Protein AF-K5WXS9-F1 (afdb_monomer_lite)

Foldseek 3Di:
DQFAEQQQRHGDDYVVPDPDPFRAEQQARHGDDHVVPDPDPNDQQRGAERRPRDGNHYVVPDVVCCVVCQQPDQAPVHRDGNDHVVPDVVPPDDDPDPDPPDPDPDDDDPPVPDDFDAEPPPRHGDDYDD

Sequence (130 aa):
SRKGCFKCGNLGHIAENCSSEQRLCYNCRQAGHESSACPSPRTVATKQCYSCGGVGHIQAECPSLRVQQGGNQKCYNCGRFGHFARSCTSGSGGGAGFASRAPPPGRGLNTSTLPPVKCYRCGGPNHMAK

Structure (mmCIF, N/CA/C/O backbone):
data_AF-K5WXS9-F1
#
_entry.id   AF-K5WXS9-F1
#
loop_
_atom_site.group_PDB
_atom_site.id
_atom_site.type_symbol
_atom_site.label_atom_id
_atom_site.label_alt_id
_atom_site.label_comp_id
_atom_site.label_asym_id
_atom_site.label_entity_id
_atom_site.label_seq_id
_atom_site.pdbx_PDB_ins_code
_atom_site.Cartn_x
_atom_site.Cartn_y
_atom_site.Cartn_z
_atom_site.occupancy
_atom_site.B_iso_or_equiv
_atom_site.auth_seq_id
_atom_site.auth_comp_id
_atom_site.auth_asym_id
_atom_site.auth_atom_id
_atom_site.pdbx_PDB_model_num
ATOM 1 N N . SER A 1 1 ? 10.354 5.291 17.335 1.00 56.00 1 SER A N 1
ATOM 2 C CA . SER A 1 1 ? 9.984 4.222 16.384 1.00 56.00 1 SER A CA 1
ATOM 3 C C . SER A 1 1 ? 9.155 4.780 15.235 1.00 56.00 1 SER A C 1
ATOM 5 O O . SER A 1 1 ? 8.011 5.130 15.457 1.00 56.00 1 SER A O 1
ATOM 7 N N . ARG A 1 2 ? 9.695 4.882 14.008 1.00 67.19 2 ARG A N 1
ATOM 8 C CA . ARG A 1 2 ? 8.932 5.303 12.800 1.00 67.19 2 ARG A CA 1
ATOM 9 C C . ARG A 1 2 ? 8.097 4.161 12.183 1.00 67.19 2 ARG A C 1
ATOM 11 O O . ARG A 1 2 ? 7.760 4.190 11.009 1.00 67.19 2 ARG A O 1
ATOM 18 N N . LYS A 1 3 ? 7.858 3.104 12.957 1.00 79.44 3 LYS A N 1
ATOM 19 C CA . LYS A 1 3 ? 7.153 1.900 12.520 1.00 79.44 3 LYS A CA 1
ATOM 20 C C . LYS A 1 3 ? 5.649 2.127 12.658 1.00 79.44 3 LYS A C 1
ATOM 22 O O . LYS A 1 3 ? 5.227 2.861 13.551 1.00 79.44 3 LYS A O 1
ATOM 27 N N . GLY A 1 4 ? 4.871 1.524 11.770 1.00 82.69 4 GLY A N 1
ATOM 28 C CA . GLY A 1 4 ? 3.419 1.549 11.851 1.00 82.69 4 GLY A CA 1
ATOM 29 C C . GLY A 1 4 ? 2.892 0.789 13.057 1.00 82.69 4 GLY A C 1
ATOM 30 O O . GLY A 1 4 ? 3.535 -0.097 13.614 1.00 82.69 4 GLY A O 1
ATOM 31 N N . CYS A 1 5 ? 1.686 1.118 13.467 1.00 87.56 5 CYS A N 1
ATOM 32 C CA . CYS A 1 5 ? 0.990 0.379 14.491 1.00 87.56 5 CYS A CA 1
ATOM 33 C C . CYS A 1 5 ? 0.420 -0.921 13.906 1.00 87.56 5 CYS A C 1
ATOM 35 O O . CYS A 1 5 ? -0.224 -0.917 12.859 1.00 87.56 5 CYS A O 1
ATOM 37 N N . PHE A 1 6 ? 0.611 -2.038 14.607 1.00 84.88 6 PHE A N 1
ATOM 38 C CA . PHE A 1 6 ? 0.067 -3.346 14.226 1.00 84.88 6 PHE A CA 1
ATOM 39 C C . PHE A 1 6 ? -1.443 -3.507 14.509 1.00 84.88 6 PHE A C 1
ATOM 41 O O . PHE A 1 6 ? -2.072 -4.497 14.135 1.00 84.88 6 PHE A O 1
ATOM 48 N N . LYS A 1 7 ? -2.058 -2.548 15.199 1.00 87.50 7 LYS A N 1
ATOM 49 C CA . LYS A 1 7 ? -3.512 -2.521 15.393 1.00 87.50 7 LYS A CA 1
ATOM 50 C C . LYS A 1 7 ? -4.219 -1.722 14.303 1.00 87.50 7 LYS A C 1
ATOM 52 O O . LYS A 1 7 ? -5.205 -2.205 13.764 1.00 87.50 7 LYS A O 1
ATOM 57 N N . CYS A 1 8 ? -3.712 -0.538 13.960 1.00 86.19 8 CYS A N 1
ATOM 58 C CA . CYS A 1 8 ? -4.427 0.395 13.082 1.00 86.19 8 CYS A CA 1
ATOM 59 C C . CYS A 1 8 ? -3.662 0.843 11.828 1.00 86.19 8 CYS A C 1
ATOM 61 O O . CYS A 1 8 ? -4.219 1.554 10.998 1.00 86.19 8 CYS A O 1
ATOM 63 N N . GLY A 1 9 ? -2.390 0.466 11.668 1.00 82.50 9 GLY A N 1
ATOM 64 C CA . GLY A 1 9 ? -1.566 0.845 10.512 1.00 82.50 9 GLY A CA 1
ATOM 65 C C . GLY A 1 9 ? -1.055 2.293 10.515 1.00 82.50 9 GLY A C 1
ATOM 66 O O . GLY A 1 9 ? -0.296 2.674 9.622 1.00 82.50 9 GLY A O 1
ATOM 67 N N . ASN A 1 10 ? -1.419 3.109 11.508 1.00 85.62 10 ASN A N 1
ATOM 68 C CA . ASN A 1 10 ? -0.929 4.484 11.633 1.00 85.62 10 ASN A CA 1
ATOM 69 C C . ASN A 1 10 ? 0.510 4.524 12.154 1.00 85.62 10 ASN A C 1
ATOM 71 O O . ASN A 1 10 ? 0.904 3.709 12.984 1.00 85.62 10 ASN A O 1
ATOM 75 N N . LEU A 1 11 ? 1.302 5.473 11.662 1.00 84.19 11 LEU A N 1
ATOM 76 C CA . LEU A 1 11 ? 2.679 5.668 12.112 1.00 84.19 11 LEU A CA 1
ATOM 77 C C . LEU A 1 11 ? 2.725 6.494 13.405 1.00 84.19 11 LEU A C 1
ATOM 79 O O . LEU A 1 11 ? 1.787 7.216 13.733 1.00 84.19 11 LEU A O 1
ATOM 83 N N . GLY A 1 12 ? 3.848 6.414 14.118 1.00 85.62 12 GLY A N 1
ATOM 84 C CA . GLY A 1 12 ? 4.126 7.257 15.287 1.00 85.62 12 GLY A CA 1
ATOM 85 C C . GLY A 1 12 ? 3.811 6.608 16.635 1.00 85.62 12 GLY A C 1
ATOM 86 O O . GLY A 1 12 ? 4.212 7.142 17.662 1.00 85.62 12 GLY A O 1
ATOM 87 N N . HIS A 1 13 ? 3.181 5.432 16.645 1.00 89.38 13 HIS A N 1
ATOM 88 C CA . HIS A 1 13 ? 2.947 4.642 17.853 1.00 89.38 13 HIS A CA 1
ATOM 89 C C . HIS A 1 13 ? 3.021 3.136 17.568 1.00 89.38 13 HIS A C 1
ATOM 91 O O . HIS A 1 13 ? 2.976 2.693 16.420 1.00 89.38 13 HIS A O 1
ATOM 97 N N . ILE A 1 14 ? 3.157 2.354 18.637 1.00 86.88 14 ILE A N 1
ATOM 98 C CA . ILE A 1 14 ? 3.158 0.885 18.619 1.00 86.88 14 ILE A CA 1
ATOM 99 C C . ILE A 1 14 ? 1.780 0.343 19.023 1.00 86.88 14 ILE A C 1
ATOM 101 O O . ILE A 1 14 ? 0.927 1.102 19.477 1.00 86.88 14 ILE A O 1
ATOM 105 N N . ALA A 1 15 ? 1.548 -0.959 18.851 1.00 85.38 15 ALA A N 1
ATOM 106 C CA . ALA A 1 15 ? 0.241 -1.571 19.109 1.00 85.38 15 ALA A CA 1
ATOM 107 C C . ALA A 1 15 ? -0.214 -1.439 20.566 1.00 85.38 15 ALA A C 1
ATOM 109 O O . ALA A 1 15 ? -1.409 -1.332 20.828 1.00 85.38 15 ALA A O 1
ATOM 110 N N . GLU A 1 16 ? 0.741 -1.406 21.486 1.00 86.12 16 GLU A N 1
ATOM 111 C CA . GLU A 1 16 ? 0.535 -1.331 22.928 1.00 86.12 16 GLU A CA 1
ATOM 112 C C . GLU A 1 16 ? 0.002 0.043 23.355 1.00 86.12 16 GLU A C 1
ATOM 114 O O . GLU A 1 16 ? -0.805 0.127 24.270 1.00 86.12 16 GLU A O 1
ATOM 119 N N . ASN A 1 17 ? 0.391 1.111 22.649 1.00 87.88 17 ASN A N 1
ATOM 120 C CA . ASN A 1 17 ? -0.084 2.478 22.890 1.00 87.88 17 ASN A CA 1
ATOM 121 C C . ASN A 1 17 ? -1.125 2.918 21.847 1.00 87.88 17 ASN A C 1
ATOM 123 O O . ASN A 1 17 ? -1.258 4.100 21.528 1.00 87.88 17 ASN A O 1
ATOM 127 N N . CYS A 1 18 ? -1.798 1.954 21.221 1.00 88.06 18 CYS A N 1
ATOM 128 C CA . CYS A 1 18 ? -2.774 2.228 20.185 1.00 88.06 18 CYS A CA 1
ATOM 129 C C . CYS A 1 18 ? -4.157 2.430 20.797 1.00 88.06 18 CYS A C 1
ATOM 131 O O . CYS A 1 18 ? -4.735 1.496 21.347 1.00 88.06 18 CYS A O 1
ATOM 133 N N . SER A 1 19 ? -4.723 3.621 20.605 1.00 87.12 19 SER A N 1
ATOM 134 C CA . SER A 1 19 ? -6.090 3.962 21.022 1.00 87.12 19 SER A CA 1
ATOM 135 C C . SER A 1 19 ? -7.180 3.254 20.206 1.00 87.12 19 SER A C 1
ATOM 137 O O . SER A 1 19 ? -8.363 3.460 20.444 1.00 87.12 19 SER A O 1
ATOM 139 N N . SER A 1 20 ? -6.810 2.445 19.210 1.00 83.12 20 SER A N 1
ATOM 140 C CA . SER A 1 20 ? -7.763 1.673 18.417 1.00 83.12 20 SER A CA 1
ATOM 141 C C . SER A 1 20 ? -8.173 0.405 19.166 1.00 83.12 20 SER A C 1
ATOM 143 O O . SER A 1 20 ? -7.344 -0.464 19.468 1.00 83.12 20 SER A O 1
ATOM 145 N N . GLU A 1 21 ? -9.469 0.277 19.434 1.00 82.06 21 GLU A N 1
ATOM 146 C CA . GLU A 1 21 ? -10.029 -0.905 20.095 1.00 82.06 21 GLU A CA 1
ATOM 147 C C . GLU A 1 21 ? -9.987 -2.135 19.182 1.00 82.06 21 GLU A C 1
ATOM 149 O O . GLU A 1 21 ? -9.642 -3.232 19.619 1.00 82.06 21 GLU A O 1
ATOM 154 N N . GLN A 1 22 ? -10.232 -1.936 17.886 1.00 83.69 22 GLN A N 1
ATOM 155 C CA . GLN A 1 22 ? -10.288 -3.007 16.897 1.00 83.69 22 GLN A CA 1
ATOM 156 C C . GLN A 1 22 ? -8.988 -3.107 16.094 1.00 83.69 22 GLN A C 1
ATOM 158 O O . GLN A 1 22 ? -8.426 -2.106 15.641 1.00 83.69 22 GLN A O 1
ATOM 163 N N . ARG A 1 23 ? -8.518 -4.343 15.889 1.00 87.75 23 ARG A N 1
ATOM 164 C CA . ARG A 1 23 ? -7.432 -4.631 14.949 1.00 87.75 23 ARG A CA 1
ATOM 165 C C . ARG A 1 23 ? -7.985 -4.555 13.527 1.00 87.75 23 ARG A C 1
ATOM 167 O O . ARG A 1 23 ? -8.889 -5.303 13.167 1.00 87.75 23 ARG A O 1
ATOM 174 N N . LEU A 1 24 ? -7.408 -3.666 12.732 1.00 87.12 24 LEU A N 1
ATOM 175 C CA . LEU A 1 24 ? -7.721 -3.510 11.321 1.00 87.12 24 LEU A CA 1
ATOM 176 C C . LEU A 1 24 ? -6.882 -4.480 10.488 1.00 87.12 24 LEU A C 1
ATOM 178 O O . LEU A 1 24 ? -5.715 -4.750 10.785 1.00 87.12 24 LEU A O 1
ATOM 182 N N . CYS A 1 25 ? -7.467 -4.980 9.407 1.00 87.12 25 CYS A N 1
ATOM 183 C CA . CYS A 1 25 ? -6.764 -5.778 8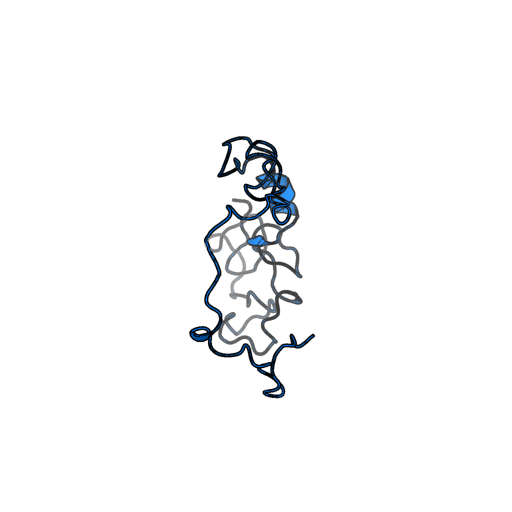.421 1.00 87.12 25 CYS A CA 1
ATOM 184 C C . CYS A 1 25 ? -5.633 -4.963 7.778 1.00 87.12 25 CYS A C 1
ATOM 186 O O . CYS A 1 25 ? -5.837 -3.857 7.285 1.00 87.12 25 CYS A O 1
ATOM 188 N N . TYR A 1 26 ? -4.428 -5.523 7.697 1.00 82.75 26 TYR A N 1
ATOM 189 C CA . TYR A 1 26 ? -3.280 -4.814 7.114 1.00 82.75 26 TYR A CA 1
ATOM 190 C C . TYR A 1 26 ? -3.330 -4.702 5.591 1.00 82.75 26 TYR A C 1
ATOM 192 O O . TYR A 1 26 ? -2.515 -4.000 4.990 1.00 82.75 26 TYR A O 1
ATOM 200 N N . ASN A 1 27 ? -4.232 -5.449 4.955 1.00 83.56 27 ASN A N 1
ATOM 201 C CA . ASN A 1 27 ? -4.412 -5.412 3.515 1.00 83.56 27 ASN A CA 1
ATOM 202 C C . ASN A 1 27 ? -5.508 -4.428 3.094 1.00 83.56 27 ASN A C 1
ATOM 204 O O . ASN A 1 27 ? -5.280 -3.675 2.162 1.00 83.56 27 ASN A O 1
ATOM 208 N N . CYS A 1 28 ? -6.661 -4.406 3.767 1.00 84.75 28 CYS A N 1
ATOM 209 C CA . CYS A 1 28 ? -7.804 -3.575 3.361 1.00 84.75 28 CYS A CA 1
ATOM 210 C C . CYS A 1 28 ? -8.258 -2.557 4.421 1.00 84.75 28 CYS A C 1
ATOM 212 O O . CYS A 1 28 ? -9.197 -1.808 4.173 1.00 84.75 28 CYS A O 1
ATOM 214 N N . ARG A 1 29 ? -7.607 -2.516 5.593 1.00 81.62 29 ARG A N 1
ATOM 215 C CA . ARG A 1 29 ? -7.908 -1.617 6.727 1.00 81.62 29 ARG A CA 1
ATOM 216 C C . ARG A 1 29 ? -9.316 -1.748 7.311 1.00 81.62 29 ARG A C 1
ATOM 218 O O . ARG A 1 29 ? -9.717 -0.904 8.103 1.00 81.62 29 ARG A O 1
ATOM 225 N N . GLN A 1 30 ? -10.043 -2.809 6.981 1.00 86.25 30 GLN A N 1
ATOM 226 C CA . GLN A 1 30 ? -11.334 -3.094 7.595 1.00 86.25 30 GLN A CA 1
ATOM 227 C C . GLN A 1 30 ? -11.174 -3.912 8.878 1.00 86.25 30 GLN A C 1
ATOM 229 O O . GLN A 1 30 ? -10.257 -4.726 8.999 1.00 86.25 30 GLN A O 1
ATOM 234 N N . ALA A 1 31 ? -12.056 -3.665 9.843 1.00 85.75 31 ALA A N 1
ATOM 235 C CA . ALA A 1 31 ? -12.173 -4.462 11.058 1.00 85.75 31 ALA A CA 1
ATOM 236 C C . ALA A 1 31 ? -12.918 -5.781 10.785 1.00 85.75 31 ALA A C 1
ATOM 238 O O . ALA A 1 31 ? -13.545 -5.959 9.741 1.00 85.75 31 ALA A O 1
ATOM 239 N N . GLY A 1 32 ? -12.855 -6.710 11.739 1.00 87.75 32 GLY A N 1
ATOM 240 C CA . GLY A 1 32 ? -13.613 -7.967 11.699 1.00 87.75 32 GLY A CA 1
ATOM 241 C C . GLY A 1 32 ? -12.886 -9.149 11.056 1.00 87.75 32 GLY A C 1
ATOM 242 O O . GLY A 1 32 ? -13.391 -10.263 11.112 1.00 87.75 32 GLY A O 1
ATOM 243 N N . HIS A 1 33 ? -11.692 -8.946 10.493 1.00 89.31 33 HIS A N 1
ATOM 244 C CA . HIS A 1 33 ? -10.852 -10.036 9.998 1.00 89.31 33 HIS A CA 1
ATOM 245 C C . HIS A 1 33 ? -9.360 -9.692 10.059 1.00 89.31 33 HIS A C 1
ATOM 247 O O . HIS A 1 33 ? -8.947 -8.532 10.016 1.00 89.31 33 HIS A O 1
ATOM 253 N N . GLU A 1 34 ? -8.527 -10.726 10.131 1.00 84.81 34 GLU A N 1
ATOM 254 C CA . GLU A 1 34 ? -7.077 -10.605 10.000 1.00 84.81 34 GLU A CA 1
ATOM 255 C C . GLU A 1 34 ? -6.637 -10.640 8.529 1.00 84.81 34 GLU A C 1
ATOM 257 O O . GLU A 1 34 ? -7.368 -11.095 7.651 1.00 84.81 34 GLU A O 1
ATOM 262 N N . SER A 1 35 ? -5.400 -10.230 8.238 1.00 81.19 35 SER A N 1
ATOM 263 C CA . SER A 1 35 ? -4.827 -10.298 6.881 1.00 81.19 35 SER A CA 1
ATOM 264 C C . SER A 1 35 ? -4.944 -11.683 6.232 1.00 81.19 35 SER A C 1
ATOM 266 O O . SER A 1 35 ? -5.046 -11.791 5.007 1.00 81.19 35 SER A O 1
ATOM 268 N N . SER A 1 36 ? -4.926 -12.736 7.053 1.00 84.50 36 SER A N 1
ATOM 269 C CA . SER A 1 36 ? -5.062 -14.139 6.654 1.00 84.50 36 SER A CA 1
ATOM 270 C C . SER A 1 36 ? -6.490 -14.521 6.243 1.00 84.50 36 SER A C 1
ATOM 272 O O . SER A 1 36 ? -6.670 -15.462 5.480 1.00 84.50 36 SER A O 1
ATOM 274 N N . ALA A 1 37 ? -7.494 -13.771 6.683 1.00 86.81 37 ALA A N 1
ATOM 275 C CA . ALA A 1 37 ? -8.905 -13.990 6.372 1.00 86.81 37 ALA A CA 1
ATOM 276 C C . ALA A 1 37 ? -9.504 -12.830 5.554 1.00 86.81 37 ALA A C 1
ATOM 278 O O . ALA A 1 37 ? -10.718 -12.692 5.463 1.00 86.81 37 ALA A O 1
ATOM 279 N N . CYS A 1 38 ? -8.655 -11.978 4.965 1.00 87.19 38 CYS A N 1
ATOM 280 C CA . CYS A 1 38 ? -9.098 -10.863 4.136 1.00 87.19 38 CYS A CA 1
ATOM 281 C C . CYS A 1 38 ? -9.840 -11.370 2.886 1.00 87.19 38 CYS A C 1
ATOM 283 O O . CYS A 1 38 ? -9.219 -12.084 2.094 1.00 87.19 38 CYS A O 1
ATOM 285 N N . PRO A 1 39 ? -11.117 -10.987 2.679 1.00 86.38 39 PRO A N 1
ATOM 286 C CA . PRO A 1 39 ? -11.878 -11.349 1.482 1.00 86.38 39 PRO A CA 1
ATOM 287 C C . PRO A 1 39 ? -11.407 -10.577 0.240 1.00 86.38 39 PRO A C 1
ATOM 289 O O . PRO A 1 39 ? -11.656 -10.995 -0.888 1.00 86.38 39 PRO A O 1
ATOM 292 N N . SER A 1 40 ? -10.708 -9.455 0.435 1.00 82.44 40 SER A N 1
ATOM 293 C CA . SER A 1 40 ? -10.140 -8.655 -0.649 1.00 82.44 40 SER A CA 1
ATOM 294 C C . SER A 1 40 ? -8.867 -9.293 -1.215 1.00 82.44 40 SER A C 1
ATOM 296 O O . SER A 1 40 ? -8.107 -9.938 -0.483 1.00 82.44 40 SER A O 1
ATOM 298 N N . PRO A 1 41 ? -8.568 -9.075 -2.509 1.00 81.38 41 PRO A N 1
ATOM 299 C CA . PRO A 1 41 ? -7.371 -9.622 -3.127 1.00 81.38 41 PRO A CA 1
ATOM 300 C C . PRO A 1 41 ? -6.119 -9.078 -2.428 1.00 81.38 41 PRO A C 1
ATOM 302 O O . PRO A 1 41 ? -5.940 -7.867 -2.283 1.00 81.38 41 PRO A O 1
ATOM 305 N N . ARG A 1 42 ? -5.222 -9.985 -2.017 1.00 77.81 42 ARG A N 1
ATOM 306 C CA . ARG A 1 42 ? -3.959 -9.666 -1.327 1.00 77.81 42 ARG A CA 1
ATOM 307 C C . ARG A 1 42 ? -2.911 -9.074 -2.273 1.00 77.81 42 ARG A C 1
ATOM 309 O O . ARG A 1 42 ? -1.790 -9.574 -2.370 1.00 77.81 42 ARG A O 1
ATOM 316 N N . THR A 1 43 ? -3.260 -8.017 -2.990 1.00 79.50 43 THR A N 1
ATOM 317 C CA . THR A 1 43 ? -2.332 -7.320 -3.876 1.00 79.50 43 THR A CA 1
ATOM 318 C C . THR A 1 43 ? -1.460 -6.351 -3.082 1.00 79.50 43 THR A C 1
ATOM 320 O O . THR A 1 43 ? -1.827 -5.844 -2.020 1.00 79.50 43 THR A O 1
ATOM 323 N N . VAL A 1 44 ? -0.258 -6.089 -3.597 1.00 79.00 44 VAL A N 1
ATOM 324 C CA . VAL A 1 44 ? 0.648 -5.066 -3.046 1.00 79.00 44 VAL A CA 1
ATOM 325 C C . VAL A 1 44 ? 0.035 -3.665 -3.172 1.00 79.00 44 VAL A C 1
ATOM 327 O O . VAL A 1 44 ? 0.329 -2.796 -2.359 1.00 79.00 44 VAL A O 1
ATOM 330 N N . ALA A 1 45 ? -0.874 -3.484 -4.135 1.00 75.56 45 ALA A N 1
ATOM 331 C CA . ALA A 1 45 ? -1.630 -2.258 -4.356 1.00 75.56 45 ALA A CA 1
ATOM 332 C C . ALA A 1 45 ? -2.387 -1.795 -3.101 1.00 75.56 45 ALA A C 1
ATOM 334 O O . ALA A 1 45 ? -2.329 -0.622 -2.740 1.00 75.56 45 ALA A O 1
ATOM 335 N N . THR A 1 46 ? -3.056 -2.721 -2.411 1.00 75.81 46 THR A N 1
ATOM 336 C CA . THR A 1 46 ? -3.886 -2.409 -1.238 1.00 75.81 46 THR A CA 1
ATOM 337 C C . THR A 1 46 ? -3.093 -2.419 0.068 1.00 75.81 46 THR A C 1
ATOM 339 O O . THR A 1 46 ? -3.475 -1.762 1.035 1.00 75.81 46 THR A O 1
ATOM 342 N N . LYS A 1 47 ? -1.939 -3.100 0.101 1.00 83.44 47 LYS A N 1
ATOM 343 C CA . LYS A 1 47 ? -1.080 -3.124 1.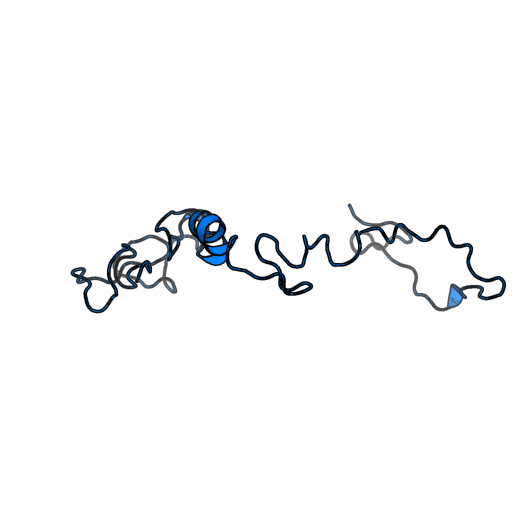288 1.00 83.44 47 LYS A CA 1
ATOM 344 C C . LYS A 1 47 ? -0.486 -1.752 1.582 1.00 83.44 47 LYS A C 1
ATOM 346 O O . LYS A 1 47 ? 0.094 -1.094 0.721 1.00 83.44 47 LYS A O 1
ATOM 351 N N . GLN A 1 48 ? -0.553 -1.392 2.857 1.00 81.94 48 GLN A N 1
ATOM 352 C CA . GLN A 1 48 ? 0.131 -0.230 3.389 1.00 81.94 48 GLN A CA 1
ATOM 353 C C . GLN A 1 48 ? 1.563 -0.586 3.798 1.00 81.94 48 GLN A C 1
ATOM 355 O O . GLN A 1 48 ? 1.820 -1.577 4.488 1.00 81.94 48 GLN A O 1
ATOM 360 N N . CYS A 1 49 ? 2.509 0.265 3.428 1.00 84.81 49 CYS A N 1
ATOM 361 C CA . CYS A 1 49 ? 3.873 0.177 3.889 1.00 84.81 49 CYS A CA 1
ATOM 362 C C . CYS A 1 49 ? 3.971 0.469 5.389 1.00 84.81 49 CYS A C 1
ATOM 364 O O . CYS A 1 49 ? 3.639 1.551 5.868 1.00 84.81 49 CYS A O 1
ATOM 366 N N . TYR A 1 50 ? 4.567 -0.467 6.116 1.00 82.38 50 TYR A N 1
ATOM 367 C CA . TYR A 1 50 ? 4.762 -0.390 7.559 1.00 82.38 50 TYR A CA 1
ATOM 368 C C . TYR A 1 50 ? 5.772 0.684 8.022 1.00 82.38 50 TYR A C 1
ATOM 370 O O . TYR A 1 50 ? 5.913 0.933 9.215 1.00 82.38 50 TYR A O 1
ATOM 378 N N . SER A 1 51 ? 6.519 1.308 7.108 1.00 81.00 51 SER A N 1
ATOM 379 C CA . SER A 1 51 ? 7.539 2.321 7.446 1.00 81.00 51 SER A CA 1
ATOM 380 C C . SER A 1 51 ? 7.180 3.742 7.055 1.00 81.00 51 SER A C 1
ATOM 382 O O . SER A 1 51 ? 7.580 4.673 7.741 1.00 81.00 51 SER A O 1
ATOM 384 N N . CYS A 1 52 ? 6.462 3.912 5.950 1.00 82.31 52 CYS A N 1
ATOM 385 C CA . CYS A 1 52 ? 6.084 5.229 5.443 1.00 82.31 52 CYS A CA 1
ATOM 386 C C . CYS A 1 52 ? 4.570 5.421 5.356 1.00 82.31 52 CYS A C 1
ATOM 388 O O . CYS A 1 52 ? 4.112 6.526 5.101 1.00 82.31 52 CYS A O 1
ATOM 390 N N . GLY A 1 53 ? 3.778 4.380 5.616 1.00 80.94 53 GLY A N 1
ATOM 391 C CA . GLY A 1 53 ? 2.326 4.480 5.651 1.00 80.94 53 GLY A CA 1
ATOM 392 C C . GLY A 1 53 ? 1.671 4.672 4.280 1.00 80.94 53 GLY A C 1
ATOM 393 O O . GLY A 1 53 ? 0.448 4.719 4.224 1.00 80.94 53 GLY A O 1
ATOM 394 N N . GLY A 1 54 ? 2.447 4.755 3.195 1.00 83.50 54 GLY A N 1
ATOM 395 C CA . GLY A 1 54 ? 1.933 4.805 1.828 1.00 83.50 54 GLY A CA 1
ATOM 396 C C . GLY A 1 54 ? 1.376 3.458 1.370 1.00 83.50 54 GLY A C 1
ATOM 397 O O . GLY A 1 54 ? 1.776 2.416 1.882 1.00 83.50 54 GLY A O 1
ATOM 398 N N . VAL A 1 55 ? 0.456 3.477 0.410 1.00 83.94 55 VAL A N 1
ATOM 399 C CA . VAL A 1 55 ? -0.103 2.276 -0.234 1.00 83.94 55 VAL A CA 1
ATOM 400 C C . VAL A 1 55 ? 0.598 2.000 -1.566 1.00 83.94 55 VAL A C 1
ATOM 402 O O . VAL A 1 55 ? 1.348 2.840 -2.068 1.00 83.94 55 VAL A O 1
ATOM 405 N N . GLY A 1 56 ? 0.403 0.810 -2.131 1.00 84.38 56 GLY A N 1
ATOM 406 C CA . GLY A 1 56 ? 0.997 0.443 -3.420 1.00 84.38 56 GLY A CA 1
ATOM 407 C C . GLY A 1 56 ? 2.406 -0.137 -3.350 1.00 84.38 56 GLY A C 1
ATOM 408 O O . GLY A 1 56 ? 2.980 -0.470 -4.383 1.00 84.38 56 GLY A O 1
ATOM 409 N N . HIS A 1 57 ? 2.975 -0.278 -2.153 1.00 85.38 57 HIS A N 1
ATOM 410 C CA . HIS A 1 57 ? 4.297 -0.860 -1.951 1.00 85.38 57 HIS A CA 1
ATOM 411 C C . HIS A 1 57 ? 4.456 -1.397 -0.523 1.00 85.38 57 HIS A C 1
ATOM 413 O O . HIS A 1 57 ? 3.752 -1.009 0.409 1.00 85.38 57 HIS A O 1
ATOM 419 N N . ILE A 1 58 ? 5.425 -2.291 -0.336 1.00 84.81 58 ILE A N 1
ATOM 420 C CA . ILE A 1 58 ? 5.784 -2.854 0.973 1.00 84.81 58 ILE A CA 1
ATOM 421 C C . ILE A 1 58 ? 7.029 -2.175 1.548 1.00 84.81 58 ILE A C 1
ATOM 423 O O . ILE A 1 58 ? 7.715 -1.432 0.855 1.00 84.81 58 ILE A O 1
ATOM 427 N N . GLN A 1 59 ? 7.370 -2.474 2.804 1.00 78.38 59 GLN A N 1
ATOM 428 C CA . GLN A 1 59 ? 8.555 -1.927 3.474 1.00 78.38 59 GLN A CA 1
ATOM 429 C C . GLN A 1 59 ? 9.847 -2.089 2.652 1.00 78.38 59 GLN A C 1
ATOM 431 O O . GLN A 1 59 ? 10.623 -1.144 2.558 1.00 78.38 59 GLN A O 1
ATOM 436 N N . ALA A 1 60 ? 10.044 -3.240 2.003 1.00 76.81 60 ALA A N 1
ATOM 437 C CA . ALA A 1 60 ? 11.209 -3.493 1.148 1.00 76.81 60 ALA A CA 1
ATOM 438 C C . ALA A 1 60 ? 11.294 -2.555 -0.074 1.00 76.81 60 ALA A C 1
ATOM 440 O O . ALA A 1 60 ? 12.381 -2.231 -0.545 1.00 76.81 60 ALA A O 1
ATOM 441 N N . GLU A 1 61 ? 10.141 -2.088 -0.552 1.00 77.31 61 GLU A N 1
ATOM 442 C CA . GLU A 1 61 ? 9.992 -1.238 -1.732 1.00 77.31 61 GLU A CA 1
ATOM 443 C C . GLU A 1 61 ? 9.691 0.226 -1.365 1.00 77.31 61 GLU A C 1
ATOM 445 O O . GLU A 1 61 ? 9.483 1.047 -2.256 1.00 77.31 61 GLU A O 1
ATOM 450 N N . CYS A 1 62 ? 9.671 0.583 -0.071 1.00 83.00 62 CYS A N 1
ATOM 451 C CA . CYS A 1 62 ? 9.306 1.932 0.360 1.00 83.00 62 CYS A CA 1
ATOM 452 C C . CYS A 1 62 ? 10.332 2.953 -0.142 1.00 83.00 62 CYS A C 1
ATOM 454 O O . CYS A 1 62 ? 11.497 2.905 0.272 1.00 83.00 62 CYS A O 1
ATOM 456 N N . PRO A 1 63 ? 9.919 3.920 -0.981 1.00 76.31 63 PRO A N 1
ATOM 457 C CA . PRO A 1 63 ? 10.825 4.921 -1.530 1.00 76.31 63 PRO A CA 1
ATOM 458 C C . PRO A 1 63 ? 11.443 5.776 -0.419 1.00 76.31 63 PRO A C 1
ATOM 460 O O . PRO A 1 63 ? 12.627 6.090 -0.468 1.00 76.31 63 PRO A O 1
ATOM 463 N N . SER A 1 64 ? 10.698 6.056 0.654 1.00 71.19 64 SER A N 1
ATOM 464 C CA . SER A 1 64 ? 11.210 6.800 1.811 1.00 71.19 64 SER A CA 1
ATOM 465 C C . SER A 1 64 ? 12.289 6.033 2.584 1.00 71.19 64 SER A C 1
ATOM 467 O O . SER A 1 64 ? 13.201 6.650 3.131 1.00 71.19 64 SER A O 1
ATOM 469 N N . LEU A 1 65 ? 12.230 4.695 2.609 1.00 66.12 65 LEU A N 1
ATOM 470 C CA . LEU A 1 65 ? 13.326 3.882 3.140 1.00 66.12 65 LEU A CA 1
ATOM 471 C C . LEU A 1 65 ? 14.502 3.829 2.170 1.00 66.12 65 LEU A C 1
ATOM 473 O O . LEU A 1 65 ? 15.634 3.847 2.629 1.00 66.12 65 LEU A O 1
ATOM 477 N N . ARG A 1 66 ? 14.279 3.833 0.852 1.00 58.81 66 ARG A N 1
ATOM 478 C CA . ARG A 1 66 ? 15.380 3.924 -0.123 1.00 58.81 66 ARG A CA 1
ATOM 479 C C . ARG A 1 66 ? 16.146 5.243 -0.015 1.00 58.81 66 ARG A C 1
ATOM 481 O O . ARG A 1 66 ? 17.366 5.220 -0.105 1.00 58.81 66 ARG A O 1
ATOM 488 N N . VAL A 1 67 ? 15.466 6.354 0.270 1.00 58.03 67 VAL A N 1
ATOM 489 C CA . VAL A 1 67 ? 16.117 7.657 0.503 1.00 58.03 67 VAL A CA 1
ATOM 490 C C . VAL A 1 67 ? 16.874 7.683 1.838 1.00 58.03 67 VAL A C 1
ATOM 492 O O . VAL A 1 67 ? 17.988 8.187 1.899 1.00 58.03 67 VAL A O 1
ATOM 495 N N . GLN A 1 68 ? 16.320 7.100 2.907 1.00 53.81 68 GLN A N 1
ATOM 496 C CA . GLN A 1 68 ? 16.973 7.098 4.229 1.00 53.81 68 GLN A CA 1
ATOM 497 C C . GLN A 1 68 ? 18.044 6.010 4.392 1.00 53.81 68 GLN A C 1
ATOM 499 O O . GLN A 1 68 ? 18.963 6.155 5.192 1.00 53.81 68 GLN A O 1
ATOM 504 N N . GLN A 1 69 ? 17.933 4.906 3.658 1.00 53.56 69 GLN A N 1
ATOM 505 C CA . GLN A 1 69 ? 18.777 3.723 3.820 1.00 53.56 69 GLN A CA 1
ATOM 506 C C . GLN A 1 69 ? 19.716 3.501 2.625 1.00 53.56 69 GLN A C 1
ATOM 508 O O . GLN A 1 69 ? 20.695 2.771 2.748 1.00 53.56 69 GLN A O 1
ATOM 513 N N . GLY A 1 70 ? 19.512 4.221 1.515 1.00 50.75 70 GLY A N 1
ATOM 514 C CA . GLY A 1 70 ? 20.485 4.355 0.426 1.00 50.75 70 GLY A CA 1
ATOM 515 C C . GLY A 1 70 ? 21.774 5.085 0.828 1.00 50.75 70 GLY A C 1
ATOM 516 O O . GLY A 1 70 ? 22.759 5.012 0.102 1.00 50.75 70 GLY A O 1
ATOM 517 N N . GLY A 1 71 ? 21.801 5.728 2.001 1.00 53.59 71 GLY A N 1
ATOM 518 C CA . GLY A 1 71 ? 23.005 6.338 2.572 1.00 53.59 71 GLY A CA 1
ATOM 519 C C . GLY A 1 71 ? 23.784 5.453 3.551 1.00 53.59 71 GLY A C 1
ATOM 520 O O . GLY A 1 71 ? 24.937 5.756 3.826 1.00 53.59 71 GLY A O 1
ATOM 521 N N . ASN A 1 72 ? 23.195 4.370 4.079 1.00 56.88 72 ASN A N 1
ATOM 522 C CA . ASN A 1 72 ? 23.813 3.576 5.158 1.00 56.88 72 ASN A CA 1
ATOM 523 C C . ASN A 1 72 ? 23.887 2.065 4.862 1.00 56.88 72 ASN A C 1
ATOM 525 O O . ASN A 1 72 ? 24.339 1.273 5.685 1.00 56.88 72 ASN A O 1
ATOM 529 N N . GLN A 1 73 ? 23.468 1.643 3.668 1.00 70.12 73 GLN A N 1
ATOM 530 C CA . GLN A 1 73 ? 23.776 0.312 3.152 1.00 70.12 73 GLN A CA 1
ATOM 531 C C . GLN A 1 73 ? 25.186 0.353 2.565 1.00 70.12 73 GLN A C 1
ATOM 533 O O . GLN A 1 73 ? 25.401 0.904 1.483 1.00 70.12 73 GLN A O 1
ATOM 538 N N . LYS A 1 74 ? 26.159 -0.196 3.297 1.00 74.38 74 LYS A N 1
ATOM 539 C CA . LYS A 1 74 ? 27.484 -0.437 2.730 1.00 74.38 74 LYS A CA 1
ATOM 540 C C . LYS A 1 74 ? 27.364 -1.505 1.659 1.00 74.38 74 LYS A C 1
ATOM 542 O O . LYS A 1 74 ? 26.706 -2.528 1.847 1.00 74.38 74 LYS A O 1
ATOM 547 N N . CYS A 1 75 ? 28.018 -1.279 0.540 1.00 75.69 75 CYS A N 1
ATOM 548 C CA . CYS A 1 75 ? 28.143 -2.275 -0.490 1.00 75.69 75 CYS A CA 1
ATOM 549 C C . CYS A 1 75 ? 28.736 -3.565 0.095 1.00 75.69 75 CYS A C 1
ATOM 551 O O . CYS A 1 75 ? 29.825 -3.553 0.662 1.00 75.69 75 CYS A O 1
ATOM 553 N N . TYR A 1 76 ? 28.046 -4.691 -0.082 1.00 76.75 76 TYR A N 1
ATOM 554 C CA . TYR A 1 76 ? 28.532 -5.998 0.373 1.00 76.75 76 TYR A CA 1
ATOM 555 C C . TYR A 1 76 ? 29.808 -6.464 -0.348 1.00 76.75 76 TYR A C 1
ATOM 557 O O . TYR A 1 76 ? 30.460 -7.385 0.123 1.00 76.75 76 TYR A O 1
ATOM 565 N N . ASN A 1 77 ? 30.163 -5.837 -1.476 1.00 74.56 77 ASN A N 1
ATOM 566 C CA . ASN A 1 77 ? 31.380 -6.130 -2.231 1.00 74.56 77 ASN A CA 1
ATOM 567 C C . ASN A 1 77 ? 32.565 -5.245 -1.801 1.00 74.56 77 ASN A C 1
ATOM 569 O O . ASN A 1 77 ? 33.664 -5.747 -1.615 1.00 74.56 77 ASN A O 1
ATOM 573 N N . CYS A 1 78 ? 32.341 -3.941 -1.605 1.00 78.38 78 CYS A N 1
ATOM 574 C CA . CYS A 1 78 ? 33.421 -2.964 -1.426 1.00 78.38 78 CYS A CA 1
ATOM 575 C C . CYS A 1 78 ? 33.313 -2.107 -0.151 1.00 78.38 78 CYS A C 1
ATOM 577 O O . CYS A 1 78 ? 34.108 -1.194 0.054 1.00 78.38 78 CYS A O 1
ATOM 579 N N . GLY A 1 79 ? 32.326 -2.361 0.712 1.00 74.50 79 GLY A N 1
ATOM 580 C CA . GLY A 1 79 ? 32.181 -1.727 2.028 1.00 74.50 79 GLY A CA 1
ATOM 581 C C . GLY A 1 79 ? 31.844 -0.231 2.017 1.00 74.50 79 GLY A C 1
ATOM 582 O O . GLY A 1 79 ? 31.631 0.345 3.081 1.00 74.50 79 GLY A O 1
ATOM 583 N N . ARG A 1 80 ? 31.768 0.405 0.841 1.00 71.44 80 ARG A N 1
ATOM 584 C CA . ARG A 1 80 ? 31.417 1.822 0.687 1.00 71.44 80 ARG A CA 1
ATOM 585 C C . ARG A 1 80 ? 29.910 2.029 0.642 1.00 71.44 80 ARG A C 1
ATOM 587 O O . ARG A 1 80 ? 29.174 1.216 0.093 1.00 71.44 80 ARG A O 1
ATOM 594 N N . PHE A 1 81 ? 29.466 3.137 1.213 1.00 72.06 81 PHE A N 1
ATOM 595 C CA . PHE A 1 81 ? 28.069 3.550 1.230 1.00 72.06 81 PHE A CA 1
ATOM 596 C C . PHE A 1 81 ? 27.689 4.279 -0.067 1.00 72.06 81 PHE A C 1
ATOM 598 O O . PHE A 1 81 ? 28.560 4.741 -0.806 1.00 72.06 81 PHE A O 1
ATOM 605 N N . GLY A 1 82 ? 26.389 4.370 -0.355 1.00 73.56 82 GLY A N 1
ATOM 606 C CA . GLY A 1 82 ? 25.866 5.094 -1.521 1.00 73.56 82 GLY A CA 1
ATOM 607 C C . GLY A 1 82 ? 25.607 4.242 -2.769 1.00 73.56 82 GLY A C 1
ATOM 608 O O . GLY A 1 82 ? 25.150 4.779 -3.772 1.00 73.56 82 GLY A O 1
ATOM 609 N N . HIS A 1 83 ? 25.858 2.927 -2.734 1.00 76.50 83 HIS A N 1
ATOM 610 C CA . HIS A 1 83 ? 25.505 2.005 -3.822 1.00 76.50 83 HIS A CA 1
ATOM 611 C C . HIS A 1 83 ? 25.324 0.555 -3.327 1.00 76.50 83 HIS A C 1
ATOM 613 O O . HIS A 1 83 ? 25.887 0.147 -2.312 1.00 76.50 83 HIS A O 1
ATOM 619 N N . PHE A 1 84 ? 24.544 -0.252 -4.057 1.00 73.50 84 PHE A N 1
ATOM 620 C CA . PHE A 1 84 ? 24.374 -1.691 -3.788 1.00 73.50 84 PHE A CA 1
ATOM 621 C C . PHE A 1 84 ? 25.502 -2.528 -4.413 1.00 73.50 84 PHE A C 1
ATOM 623 O O . PHE A 1 84 ? 26.135 -2.085 -5.362 1.00 73.50 84 PHE A O 1
ATOM 630 N N . ALA A 1 85 ? 25.700 -3.777 -3.964 1.00 71.44 85 ALA A N 1
ATOM 631 C CA . ALA A 1 85 ? 26.727 -4.690 -4.504 1.00 71.44 85 ALA A CA 1
ATOM 632 C C . ALA A 1 85 ? 26.650 -4.892 -6.028 1.00 71.44 85 ALA A C 1
ATOM 634 O O . ALA A 1 85 ? 27.671 -4.934 -6.701 1.00 71.44 85 ALA A O 1
ATOM 635 N N . ARG A 1 86 ? 25.433 -4.913 -6.576 1.00 70.44 86 ARG A N 1
ATOM 636 C CA . ARG A 1 86 ? 25.149 -4.949 -8.022 1.00 70.44 86 ARG A CA 1
ATOM 637 C C . ARG A 1 86 ? 25.543 -3.681 -8.793 1.00 70.44 86 ARG A C 1
ATOM 639 O O . ARG A 1 86 ? 25.581 -3.701 -10.014 1.00 70.44 86 ARG A O 1
ATOM 646 N N . SER A 1 87 ? 25.792 -2.585 -8.087 1.00 67.06 87 SER A N 1
ATOM 647 C CA . SER A 1 87 ? 26.131 -1.265 -8.630 1.00 67.06 87 SER A CA 1
ATOM 648 C C . SER A 1 87 ? 27.460 -0.755 -8.061 1.00 67.06 87 SER A C 1
ATOM 650 O O . SER A 1 87 ? 27.717 0.445 -8.094 1.00 67.06 87 SER A O 1
ATOM 652 N N . CYS A 1 88 ? 28.293 -1.639 -7.492 1.00 70.50 88 CYS A N 1
ATOM 653 C CA . CYS A 1 88 ? 29.625 -1.269 -7.022 1.00 70.50 88 CYS A CA 1
ATOM 654 C C . CYS A 1 88 ? 30.576 -1.183 -8.204 1.00 70.50 88 CYS A C 1
ATOM 656 O O . CYS A 1 88 ? 30.998 -2.195 -8.746 1.00 70.50 88 CYS A O 1
ATOM 658 N N . THR A 1 89 ? 30.966 0.041 -8.545 1.00 70.00 89 THR A N 1
ATOM 659 C CA . THR A 1 89 ? 32.024 0.327 -9.523 1.00 70.00 89 THR A CA 1
ATOM 660 C C . THR A 1 89 ? 33.401 -0.157 -9.050 1.00 70.00 89 THR A C 1
ATOM 662 O O . THR A 1 89 ? 34.306 -0.330 -9.857 1.00 70.00 89 THR A O 1
ATOM 665 N N . SER A 1 90 ? 33.573 -0.382 -7.740 1.00 58.88 90 SER A N 1
ATOM 666 C CA . SER A 1 90 ? 34.838 -0.836 -7.142 1.00 58.88 90 SER A CA 1
ATOM 667 C C . SER A 1 90 ? 35.038 -2.354 -7.192 1.00 58.88 90 SER A C 1
ATOM 669 O O . SER A 1 90 ? 36.135 -2.820 -6.897 1.00 58.88 90 SER A O 1
ATOM 671 N N . GLY A 1 91 ? 34.009 -3.117 -7.566 1.00 55.03 91 GLY A N 1
ATOM 672 C CA . GLY A 1 91 ? 34.181 -4.463 -8.084 1.00 55.03 91 GLY A CA 1
ATOM 673 C C . GLY A 1 91 ? 34.262 -4.313 -9.589 1.00 55.03 91 GLY A C 1
ATOM 674 O O . GLY A 1 91 ? 33.222 -4.135 -10.209 1.00 55.03 91 GLY A O 1
ATOM 675 N N . SER A 1 92 ? 35.491 -4.270 -10.109 1.00 53.19 92 SER A N 1
ATOM 676 C CA . SER A 1 92 ? 35.874 -4.326 -11.522 1.00 53.19 92 SER A CA 1
ATOM 677 C C . SER A 1 92 ? 34.703 -4.253 -12.493 1.00 53.19 92 SER A C 1
ATOM 679 O O . SER A 1 92 ? 33.942 -5.214 -12.607 1.00 53.19 92 SER A O 1
ATOM 681 N N . GLY A 1 93 ? 34.604 -3.112 -13.183 1.00 48.59 93 GLY A N 1
ATOM 682 C CA . GLY A 1 93 ? 33.640 -2.843 -14.240 1.00 48.59 93 GLY A CA 1
ATOM 683 C C . GLY A 1 93 ? 33.141 -4.106 -14.933 1.00 48.59 93 GLY A C 1
ATOM 684 O O . GLY A 1 93 ? 33.918 -4.910 -15.453 1.00 48.59 93 GLY A O 1
ATOM 685 N N . GLY A 1 94 ? 31.820 -4.269 -14.909 1.00 45.75 94 GLY A N 1
ATOM 686 C CA . GLY A 1 94 ? 31.139 -5.265 -15.711 1.00 45.75 94 GLY A CA 1
ATOM 687 C C . GLY A 1 94 ? 31.628 -5.187 -17.153 1.00 45.75 94 GLY A C 1
ATOM 688 O O . GLY A 1 94 ? 31.673 -4.117 -17.755 1.00 45.75 94 GLY A O 1
ATOM 689 N N . GLY A 1 95 ? 32.019 -6.339 -17.681 1.00 45.78 95 GLY A N 1
ATOM 690 C CA . GLY A 1 95 ? 32.496 -6.428 -19.047 1.00 45.78 95 GLY A CA 1
ATOM 691 C C . GLY A 1 95 ? 33.217 -7.722 -19.376 1.00 45.78 95 GLY A C 1
ATOM 692 O O . GLY A 1 95 ? 34.125 -7.696 -20.196 1.00 45.78 95 GLY A O 1
ATOM 693 N N . ALA A 1 96 ? 32.813 -8.870 -18.821 1.00 47.78 96 ALA A N 1
ATOM 694 C CA . ALA A 1 9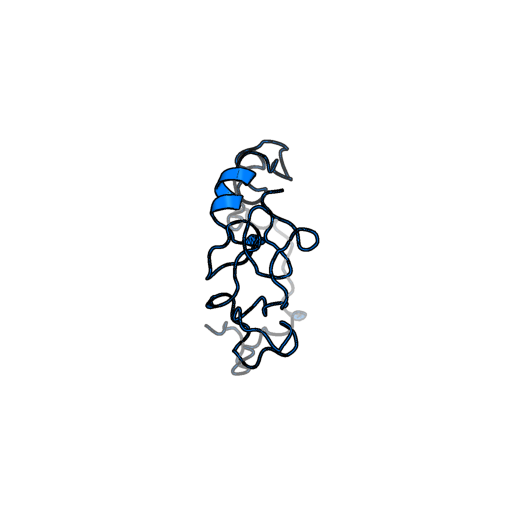6 ? 33.009 -10.115 -19.560 1.00 47.78 96 ALA A CA 1
ATOM 695 C C . ALA A 1 96 ? 31.994 -10.116 -20.713 1.00 47.78 96 ALA A C 1
ATOM 697 O O . ALA A 1 96 ? 31.004 -10.848 -20.707 1.00 47.78 96 ALA A O 1
ATOM 698 N N . GLY A 1 97 ? 32.231 -9.235 -21.691 1.00 43.72 97 GLY A N 1
ATOM 699 C CA . GLY A 1 97 ? 31.817 -9.520 -23.047 1.00 43.72 97 GLY A CA 1
ATOM 700 C C . GLY A 1 97 ? 32.295 -10.932 -23.353 1.00 43.72 97 GLY A C 1
ATOM 701 O O . GLY A 1 97 ? 33.405 -11.319 -22.975 1.00 43.72 97 GLY A O 1
ATOM 702 N N . PHE A 1 98 ? 31.404 -11.714 -23.949 1.00 45.38 98 PHE A N 1
ATOM 703 C CA . PHE A 1 98 ? 31.737 -12.878 -24.754 1.00 45.38 98 PHE A CA 1
ATOM 704 C C . PHE A 1 98 ? 33.174 -12.749 -25.274 1.00 45.38 98 PHE A C 1
ATOM 706 O O . PHE A 1 98 ? 33.540 -11.803 -25.970 1.00 45.38 98 PHE A O 1
ATOM 713 N N . ALA A 1 99 ? 34.023 -13.643 -24.790 1.00 48.84 99 ALA A N 1
ATOM 714 C CA . ALA A 1 99 ? 35.440 -13.574 -25.023 1.00 48.84 99 ALA A CA 1
ATOM 715 C C . ALA A 1 99 ? 35.720 -13.612 -26.531 1.00 48.84 99 ALA A C 1
ATOM 717 O O . ALA A 1 99 ? 35.560 -14.653 -27.159 1.00 48.84 99 ALA A O 1
ATOM 718 N N . SER A 1 100 ? 36.277 -12.535 -27.081 1.00 55.62 100 SER A N 1
ATOM 719 C CA . SER A 1 100 ? 37.113 -12.618 -28.287 1.00 55.62 100 SER A CA 1
ATOM 720 C C . SER A 1 100 ? 38.510 -13.151 -27.940 1.00 55.62 100 SER A C 1
ATOM 722 O O . SER A 1 100 ? 39.505 -12.756 -28.541 1.00 55.62 100 SER A O 1
ATOM 724 N N . ARG A 1 101 ? 38.620 -14.039 -26.941 1.00 54.22 101 ARG A N 1
ATOM 725 C CA . ARG A 1 101 ? 39.780 -14.920 -26.831 1.00 54.22 101 ARG A CA 1
ATOM 726 C C . ARG A 1 101 ? 39.458 -16.116 -27.693 1.00 54.22 101 ARG A C 1
ATOM 728 O O . ARG A 1 101 ? 38.600 -16.919 -27.337 1.00 54.22 101 ARG A O 1
ATOM 735 N N . ALA A 1 102 ? 40.141 -16.185 -28.832 1.00 57.56 102 ALA A N 1
ATOM 736 C CA . ALA A 1 102 ? 40.233 -17.401 -29.613 1.00 57.56 102 ALA A CA 1
ATOM 737 C C . ALA A 1 102 ? 40.427 -18.589 -28.650 1.00 57.56 102 ALA A C 1
ATOM 739 O O . ALA A 1 102 ? 41.253 -18.492 -27.731 1.00 57.56 102 ALA A O 1
ATOM 740 N N . PRO A 1 103 ? 39.641 -19.669 -28.788 1.00 58.44 103 PRO A N 1
ATOM 741 C CA . PRO A 1 103 ? 39.840 -20.849 -27.967 1.00 58.44 103 PRO A CA 1
ATOM 742 C C . PRO A 1 103 ? 41.283 -21.348 -28.154 1.00 58.44 103 PRO A C 1
ATOM 744 O O . PRO A 1 103 ? 41.821 -21.247 -29.260 1.00 58.44 103 PRO A O 1
ATOM 747 N N . PRO A 1 104 ? 41.936 -21.870 -27.100 1.00 59.81 104 PRO A N 1
ATOM 748 C CA . PRO A 1 104 ? 43.239 -22.501 -27.258 1.00 59.81 104 PRO A CA 1
ATOM 749 C C . PRO A 1 104 ? 43.131 -23.614 -28.315 1.00 59.81 104 PRO A C 1
ATOM 751 O O . PRO A 1 104 ? 42.149 -24.369 -28.298 1.00 59.81 104 PRO A O 1
ATOM 754 N N . PRO A 1 105 ? 44.093 -23.731 -29.248 1.00 53.69 105 PRO A N 1
ATOM 755 C CA . PRO A 1 105 ? 44.051 -24.782 -30.251 1.00 53.69 105 PRO A CA 1
ATOM 756 C C . PRO A 1 105 ? 44.133 -26.134 -29.534 1.00 53.69 105 PRO A C 1
ATOM 758 O O . PRO A 1 105 ? 45.030 -26.361 -28.727 1.00 53.69 105 PRO A O 1
ATOM 761 N N . GLY A 1 106 ? 43.167 -27.019 -29.794 1.00 57.69 106 GLY A N 1
ATOM 762 C CA . GLY A 1 106 ? 43.217 -28.411 -29.331 1.00 57.69 106 GLY A CA 1
ATOM 763 C C . GLY A 1 106 ? 42.107 -28.879 -28.386 1.00 57.69 106 GLY A C 1
ATOM 764 O O . GLY A 1 106 ? 42.113 -30.047 -28.011 1.00 57.69 106 GLY A O 1
ATOM 765 N N . ARG A 1 107 ? 41.116 -28.050 -28.028 1.00 60.78 107 ARG A N 1
ATOM 766 C CA . ARG A 1 107 ? 39.895 -28.539 -27.353 1.00 60.78 107 ARG A CA 1
ATOM 767 C C . ARG A 1 107 ? 38.679 -28.434 -28.266 1.00 60.78 107 ARG A C 1
ATOM 769 O O . ARG A 1 107 ? 37.891 -27.498 -28.181 1.00 60.78 107 ARG A O 1
ATOM 776 N N . GLY A 1 108 ? 38.534 -29.426 -29.143 1.00 59.66 108 GLY A N 1
ATOM 777 C CA . GLY A 1 108 ? 37.272 -29.683 -29.829 1.00 59.66 108 GLY A CA 1
ATOM 778 C C . GLY A 1 108 ? 36.211 -30.069 -28.801 1.00 59.66 108 GLY A C 1
ATOM 779 O O . GLY A 1 108 ? 36.378 -31.043 -28.067 1.00 59.66 108 GLY A O 1
ATOM 780 N N . LEU A 1 109 ? 35.139 -29.285 -28.706 1.00 57.12 109 LEU A N 1
ATOM 781 C CA . LEU A 1 109 ? 33.988 -29.637 -27.886 1.00 57.12 109 LEU A CA 1
ATOM 782 C C . LEU A 1 109 ? 33.248 -30.770 -28.605 1.00 57.12 109 LEU A C 1
ATOM 784 O O . LEU A 1 109 ? 32.663 -30.554 -29.663 1.00 57.12 109 LEU A O 1
ATOM 788 N N . ASN A 1 110 ? 33.312 -31.987 -28.064 1.00 58.16 110 ASN A N 1
ATOM 789 C CA . ASN A 1 110 ? 32.567 -33.115 -28.608 1.00 58.16 110 ASN A CA 1
ATOM 790 C C . ASN A 1 110 ? 31.068 -32.894 -28.333 1.00 58.16 110 ASN A C 1
ATOM 792 O O . ASN A 1 110 ? 30.591 -33.079 -27.214 1.00 58.16 110 ASN A O 1
ATOM 796 N N . THR A 1 111 ? 30.338 -32.459 -29.358 1.00 62.28 111 THR A N 1
ATOM 797 C CA . THR A 1 111 ? 28.893 -32.184 -29.323 1.00 62.28 111 THR A CA 1
ATOM 798 C C . THR A 1 111 ? 28.035 -33.451 -29.364 1.00 62.28 111 THR A C 1
ATOM 800 O O . THR A 1 111 ? 26.813 -33.352 -29.306 1.00 62.28 111 THR A O 1
ATOM 803 N N . SER A 1 112 ? 28.643 -34.639 -29.420 1.00 58.84 112 SER A N 1
ATOM 804 C CA . SER A 1 112 ? 27.926 -35.916 -29.557 1.00 58.84 112 SER A CA 1
ATOM 805 C C . SER A 1 112 ? 27.298 -36.398 -28.247 1.00 58.84 112 SER A C 1
ATOM 807 O O . SER A 1 112 ? 26.438 -37.272 -28.272 1.00 58.84 112 SER A O 1
ATOM 809 N N . THR A 1 113 ? 27.705 -35.836 -27.103 1.00 61.53 113 THR A N 1
ATOM 810 C CA . THR A 1 113 ? 27.198 -36.229 -25.775 1.00 61.53 113 THR A CA 1
ATOM 811 C C . THR A 1 113 ? 26.209 -35.218 -25.186 1.00 61.53 113 THR A C 1
ATOM 813 O O . THR A 1 113 ? 25.652 -35.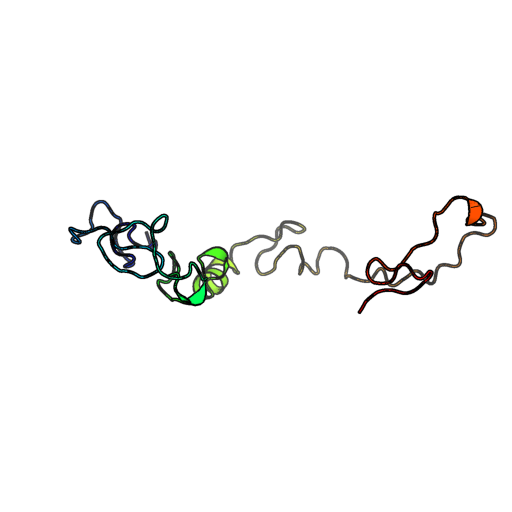465 -24.117 1.00 61.53 113 THR A O 1
ATOM 816 N N . LEU A 1 114 ? 25.970 -34.077 -25.848 1.00 61.84 114 LEU A N 1
ATOM 817 C CA . LEU A 1 114 ? 24.965 -33.119 -25.385 1.00 61.84 114 LEU A CA 1
ATOM 818 C C . LEU A 1 114 ? 23.594 -33.466 -25.984 1.00 61.84 114 LEU A C 1
ATOM 820 O O . LEU A 1 114 ? 23.467 -33.532 -27.209 1.00 61.84 114 LEU A O 1
ATOM 824 N N . PRO A 1 115 ? 22.550 -33.656 -25.156 1.00 63.06 115 PRO A N 1
ATOM 825 C CA . PRO A 1 115 ? 21.204 -33.848 -25.669 1.00 63.06 115 PRO A CA 1
ATOM 826 C C . PRO A 1 115 ? 20.768 -32.592 -26.443 1.00 63.06 115 PRO A C 1
ATOM 828 O O . PRO A 1 115 ? 21.043 -31.474 -25.996 1.00 63.06 115 PRO A O 1
ATOM 831 N N . PRO A 1 116 ? 20.089 -32.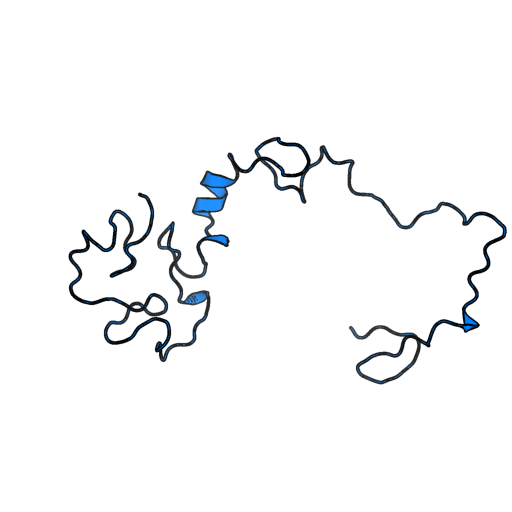743 -27.596 1.00 67.06 116 PRO A N 1
ATOM 832 C CA . PRO A 1 116 ? 19.662 -31.604 -28.395 1.00 67.06 116 PRO A CA 1
ATOM 833 C C . PRO A 1 116 ? 18.742 -30.714 -27.561 1.00 67.06 116 PRO A C 1
ATOM 835 O O . PRO A 1 116 ? 17.761 -31.187 -26.981 1.00 67.06 116 PRO A O 1
ATOM 838 N N . VAL A 1 117 ? 19.062 -29.422 -27.505 1.00 70.94 117 VAL A N 1
ATOM 839 C CA . VAL A 1 117 ? 18.235 -28.427 -26.820 1.00 70.94 117 VAL A CA 1
ATOM 840 C C . VAL A 1 117 ? 16.924 -28.309 -27.598 1.00 70.94 117 VAL A C 1
ATOM 842 O O . VAL A 1 117 ? 16.888 -27.791 -28.717 1.00 70.94 117 VAL A O 1
ATOM 845 N N . LYS A 1 118 ? 15.852 -28.863 -27.025 1.00 74.25 118 LYS A N 1
ATOM 846 C CA . LYS A 1 118 ? 14.498 -28.834 -27.588 1.00 74.25 118 LYS A CA 1
ATOM 847 C C . LYS A 1 118 ? 13.726 -27.666 -26.992 1.00 74.25 118 LYS A C 1
ATOM 849 O O . LYS A 1 118 ? 13.753 -27.447 -25.781 1.00 74.25 118 LYS A O 1
ATOM 854 N N . CYS A 1 119 ? 13.011 -26.938 -27.839 1.00 70.56 119 CYS A N 1
ATOM 855 C CA . CYS A 1 119 ? 12.104 -25.888 -27.403 1.00 70.56 119 CYS A CA 1
ATOM 856 C C . CYS A 1 119 ? 10.999 -26.492 -26.528 1.00 70.56 119 CYS A C 1
ATOM 858 O O . CYS A 1 119 ? 10.262 -27.371 -26.969 1.00 70.56 119 CYS A O 1
ATOM 860 N N . TYR A 1 120 ? 10.852 -26.010 -25.294 1.00 74.50 120 TYR A N 1
ATOM 861 C CA . TYR A 1 120 ? 9.901 -26.579 -24.331 1.00 74.50 120 TYR A CA 1
ATOM 862 C C . TYR A 1 120 ? 8.428 -26.410 -24.746 1.00 74.50 120 TYR A C 1
ATOM 864 O O . TYR A 1 120 ? 7.561 -27.095 -24.212 1.00 74.50 120 TYR A O 1
ATOM 872 N N . ARG A 1 121 ? 8.135 -25.490 -25.677 1.00 72.19 121 ARG A N 1
ATOM 873 C CA . ARG A 1 121 ? 6.769 -25.181 -26.121 1.00 72.19 121 ARG A CA 1
ATOM 874 C C . ARG A 1 121 ? 6.332 -25.990 -27.343 1.00 72.19 121 ARG A C 1
ATOM 876 O O . ARG A 1 121 ? 5.161 -26.330 -27.432 1.00 72.19 121 ARG A O 1
ATOM 883 N N . CYS A 1 122 ? 7.235 -26.303 -28.272 1.00 75.69 122 CYS A N 1
ATOM 884 C CA . CYS A 1 122 ? 6.888 -27.029 -29.504 1.00 75.69 122 CYS A CA 1
ATOM 885 C C . CYS A 1 122 ? 7.710 -28.306 -29.736 1.00 75.69 122 CYS A C 1
ATOM 887 O O . CYS A 1 122 ? 7.509 -28.987 -30.736 1.00 75.69 122 CYS A O 1
ATOM 889 N N . GLY A 1 123 ? 8.664 -28.627 -28.859 1.00 70.69 123 GLY A N 1
ATOM 890 C CA . GLY A 1 123 ? 9.540 -29.796 -28.980 1.00 70.69 123 GLY A CA 1
ATOM 891 C C . GLY A 1 123 ? 10.561 -29.729 -30.123 1.00 70.69 123 GLY A C 1
ATOM 892 O O . GLY A 1 123 ? 11.378 -30.641 -30.250 1.00 70.69 123 GLY A O 1
ATOM 893 N N . GLY A 1 124 ? 10.546 -28.670 -30.941 1.00 73.06 124 GLY A N 1
ATOM 894 C CA . GLY A 1 124 ?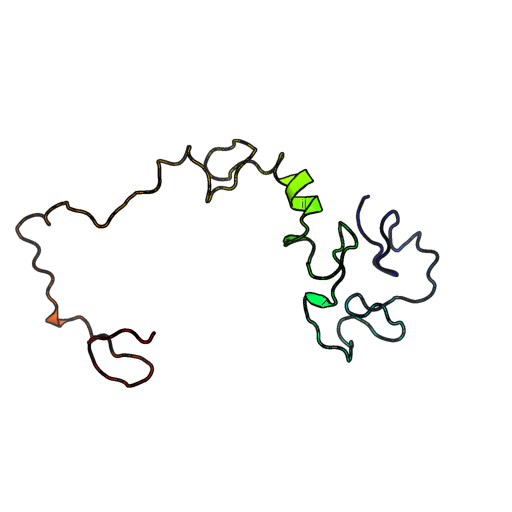 11.444 -28.518 -32.083 1.00 73.06 124 GLY A CA 1
ATOM 895 C C . GLY A 1 124 ? 12.897 -28.252 -31.662 1.00 73.06 124 GLY A C 1
ATOM 896 O O . GLY A 1 124 ? 13.127 -27.574 -30.654 1.00 73.06 124 GLY A O 1
ATOM 897 N N . PRO A 1 125 ? 13.891 -28.775 -32.402 1.00 77.62 125 PRO A N 1
ATOM 898 C CA . PRO A 1 125 ? 15.298 -28.593 -32.063 1.00 77.62 125 PRO A CA 1
ATOM 899 C C . PRO A 1 125 ? 15.783 -27.164 -32.371 1.00 77.62 125 PRO A C 1
ATOM 901 O O . PRO A 1 125 ? 15.285 -26.509 -33.287 1.00 77.62 125 PRO A O 1
ATOM 904 N N . ASN A 1 126 ? 16.788 -26.700 -31.622 1.00 67.38 126 ASN A N 1
ATOM 905 C CA . ASN A 1 126 ? 17.649 -25.553 -31.958 1.00 67.38 126 ASN A CA 1
ATOM 906 C C . ASN A 1 126 ? 16.966 -24.175 -32.122 1.00 67.38 126 ASN A C 1
ATOM 908 O O . ASN A 1 126 ? 17.400 -23.365 -32.938 1.00 67.38 126 ASN A O 1
ATOM 912 N N . HIS A 1 127 ? 15.938 -23.861 -31.328 1.00 72.25 127 HIS A N 1
ATOM 913 C CA . HIS A 1 127 ? 15.421 -22.490 -31.200 1.00 72.25 127 HIS A CA 1
ATOM 914 C C . HIS A 1 127 ? 14.910 -22.216 -29.777 1.00 72.25 127 HIS A C 1
ATOM 916 O O . HIS A 1 127 ? 14.517 -23.136 -29.059 1.00 72.25 127 HIS A O 1
ATOM 922 N N . MET A 1 128 ? 14.920 -20.944 -29.366 1.00 72.12 128 MET A N 1
ATOM 923 C CA . MET A 1 128 ? 14.437 -20.505 -28.053 1.00 72.12 128 MET A CA 1
ATOM 924 C C . MET A 1 128 ? 13.031 -19.913 -28.188 1.00 72.12 128 MET A C 1
ATOM 926 O O . MET A 1 128 ? 12.788 -19.091 -29.071 1.00 72.12 128 MET A O 1
ATOM 930 N N . ALA A 1 129 ? 12.108 -20.324 -27.316 1.00 65.69 129 ALA A N 1
ATOM 931 C CA . ALA A 1 129 ? 10.785 -19.711 -27.235 1.00 65.69 129 ALA A CA 1
ATOM 932 C C . ALA A 1 129 ? 10.920 -18.251 -26.773 1.00 65.69 129 ALA A C 1
ATOM 934 O O . ALA A 1 129 ? 11.633 -17.974 -25.807 1.00 65.69 129 ALA A O 1
ATOM 935 N N . LYS A 1 130 ? 10.250 -17.342 -27.479 1.00 68.62 130 LYS A N 1
ATOM 936 C CA . LYS A 1 130 ? 10.208 -15.909 -27.185 1.00 68.62 130 LYS A CA 1
ATOM 937 C C . LYS A 1 130 ? 8.922 -15.544 -26.454 1.00 68.62 130 LYS A C 1
ATOM 939 O O . LYS A 1 130 ? 7.908 -16.256 -26.662 1.00 68.62 130 LYS A O 1
#

Organism: Agaricus bisporus var. burnettii (strain JB137-S8 / ATCC MYA-4627 / FGSC 10392) (NCBI:txid597362)

Radius of gyration: 25.61 Å; chains: 1; bounding box: 58×44×55 Å

Secondary structure (DSSP, 8-state):
--PBPTTT--BSS-GGG---SSPPPTTT--SSS-GGG-SS---TTTPBPTTT--BSS-GGG-HHHHHHHTTT---TTT--SSS-GGG-TTS--S---S----PPTT----GGGSPP-B-TTT--BS----

InterPro domains:
  IPR001878 Zinc finger, CCHC-type [PF00098] (4-19)
  IPR001878 Zinc finger, CCHC-type [PF00098] (24-40)
  IPR001878 Zinc finger, CCHC-type [PF00098] (48-64)
  IPR001878 Zinc finger, CCHC-type [PF00098] (73-90)
  IPR001878 Zinc finger, CCHC-type [PF00098] (118-130)
  IPR001878 Zinc finger, CCHC-type [PS50158] (5-18)
  IPR001878 Zinc finger, CCHC-type [PS50158] (25-40)
  IPR001878 Zinc finger, CCHC-type [PS50158] (49-64)
  IPR001878 Zinc finger, CCHC-type [PS50158] (74-90)
  IPR001878 Zinc finger, CCHC-type [SM00343] (4-20)
  IPR001878 Zinc finger, CCHC-type [SM00343] (24-40)
  IPR001878 Zinc finger, CCHC-type [SM00343] (48-64)
  IPR001878 Zinc finger, CCHC-type [SM00343] (74-90)
  IPR001878 Zinc finger, CCHC-type [SM00343] (118-130)
  IPR036875 Zinc finger, CCHC-type superfamily [SSF57756] (21-65)
  IPR036875 Zinc finger, CCHC-type superfamily [SSF57756] (69-130)
  IPR051714 CCHC-type Zinc Finger Nucleic Acid Binding [PTHR23002] (24-89)

pLDDT: mean 73.04, std 12.35, range [43.72, 89.38]